Protein AF-A0A2D4M175-F1 (afdb_monomer)

Organism: NCBI:txid129469

Secondary structure (DSSP, 8-state):
--GGGGS-HHHHHHHHHTS-HHHHHHHTTT-HHHHHHHT-HHHHSEEEEES-S---HHHHHHHHHT--SEEEEES-B-TT----HHHHHHHHHHTTTT--EEEEES-BSGGG-

Mean predicted aligned error: 4.65 Å

Structure (mmCIF, N/CA/C/O backbone):
data_AF-A0A2D4M175-F1
#
_entry.id   AF-A0A2D4M175-F1
#
loop_
_atom_site.group_PDB
_atom_site.id
_atom_site.type_symbol
_atom_site.label_atom_id
_atom_site.label_alt_id
_atom_site.label_comp_id
_atom_site.label_asym_id
_atom_site.label_entity_id
_atom_site.label_seq_id
_atom_site.pdbx_PDB_ins_code
_atom_site.Cartn_x
_atom_site.Cartn_y
_atom_site.Cartn_z
_atom_site.occupancy
_atom_site.B_iso_or_equiv
_atom_site.auth_seq_id
_atom_site.auth_comp_id
_atom_site.auth_asym_id
_atom_site.auth_atom_id
_atom_site.pdbx_PDB_model_num
ATOM 1 N N . LEU A 1 1 ? -4.604 32.011 1.422 1.00 57.47 1 LEU A N 1
ATOM 2 C CA . LEU A 1 1 ? -4.979 30.614 1.740 1.00 57.47 1 LEU A CA 1
ATOM 3 C C . LEU A 1 1 ? -5.230 29.875 0.440 1.00 57.47 1 LEU A C 1
ATOM 5 O O . LEU A 1 1 ? -5.853 30.444 -0.447 1.00 57.47 1 LEU A O 1
ATOM 9 N N . ILE A 1 2 ? -4.710 28.659 0.305 1.00 73.31 2 ILE A N 1
ATOM 10 C CA . ILE A 1 2 ? -4.910 27.853 -0.899 1.00 73.31 2 ILE A CA 1
ATOM 11 C C . ILE A 1 2 ? -6.288 27.186 -0.792 1.00 73.31 2 ILE A C 1
ATOM 13 O O . ILE A 1 2 ? -6.529 26.437 0.148 1.00 73.31 2 ILE A O 1
ATOM 17 N N . LEU A 1 3 ? -7.190 27.487 -1.731 1.00 76.00 3 LEU A N 1
ATOM 18 C CA . LEU A 1 3 ? -8.625 27.184 -1.628 1.00 76.00 3 LEU A CA 1
ATOM 19 C C . LEU A 1 3 ? -8.938 25.685 -1.477 1.00 76.00 3 LEU A C 1
ATOM 21 O O . LEU A 1 3 ? -9.903 25.327 -0.814 1.00 76.00 3 LEU A O 1
ATOM 25 N N . TRP A 1 4 ? -8.119 24.809 -2.067 1.00 75.50 4 TRP A N 1
ATOM 26 C CA . TRP A 1 4 ? -8.359 23.364 -2.022 1.00 75.50 4 TRP A CA 1
ATOM 27 C C . TRP A 1 4 ? -8.102 22.751 -0.639 1.00 75.50 4 TRP A C 1
ATOM 29 O O . TRP A 1 4 ? -8.748 21.771 -0.294 1.00 75.50 4 TRP A O 1
ATOM 39 N N . LEU A 1 5 ? -7.253 23.356 0.201 1.00 72.50 5 LEU A N 1
ATOM 40 C CA . LEU A 1 5 ? -7.026 22.894 1.581 1.00 72.50 5 LEU A CA 1
ATOM 41 C C . LEU A 1 5 ? -8.233 23.126 2.511 1.00 72.50 5 LEU A C 1
ATOM 43 O O . LEU A 1 5 ? -8.181 22.736 3.668 1.00 72.50 5 LEU A O 1
ATOM 47 N N . LEU A 1 6 ? -9.301 23.773 2.031 1.00 84.56 6 LEU A N 1
ATOM 48 C CA . LEU A 1 6 ? -10.545 23.971 2.785 1.00 84.56 6 LEU A CA 1
ATOM 49 C C . LEU A 1 6 ? -11.520 22.795 2.653 1.00 84.56 6 LEU A C 1
ATOM 51 O O . LEU A 1 6 ? -12.585 22.815 3.268 1.00 84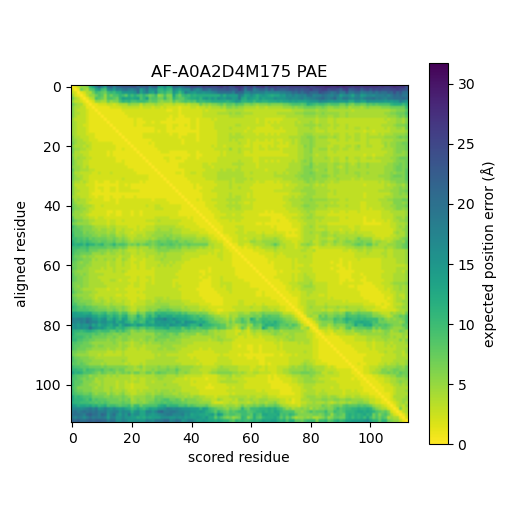.56 6 LEU A O 1
ATOM 55 N N . LEU A 1 7 ? -11.196 21.804 1.821 1.00 90.38 7 LEU A N 1
ATOM 56 C CA . LEU A 1 7 ? -11.997 20.597 1.706 1.00 90.38 7 LEU A CA 1
ATOM 57 C C . LEU A 1 7 ? -11.905 19.799 3.028 1.00 90.38 7 LEU A C 1
ATOM 59 O O . LEU A 1 7 ? -10.786 19.575 3.489 1.00 90.38 7 LEU A O 1
ATOM 63 N N . PRO A 1 8 ? -13.036 19.371 3.622 1.00 94.06 8 PRO A N 1
ATOM 64 C CA . PRO A 1 8 ? -13.041 18.534 4.821 1.00 94.06 8 PRO A CA 1
ATOM 65 C C . PRO A 1 8 ? -12.215 17.251 4.676 1.00 94.06 8 PRO A C 1
ATOM 67 O O . PRO A 1 8 ? -12.177 16.646 3.597 1.00 94.06 8 PRO A O 1
ATOM 70 N N . ASP A 1 9 ? -11.610 16.811 5.779 1.00 95.00 9 ASP A N 1
ATOM 71 C CA . ASP A 1 9 ? -10.756 15.623 5.855 1.00 95.00 9 ASP A CA 1
ATOM 72 C C . ASP A 1 9 ? -11.460 14.371 5.316 1.00 95.00 9 ASP A C 1
ATOM 74 O O . ASP A 1 9 ? -10.846 13.575 4.612 1.00 95.00 9 ASP A O 1
ATOM 78 N N . GLU A 1 10 ? -12.765 14.214 5.555 1.00 95.56 10 GLU A N 1
ATOM 79 C CA . GLU A 1 10 ? -13.542 13.062 5.085 1.00 95.56 10 GLU A CA 1
ATOM 80 C C . GLU A 1 10 ? -13.579 12.973 3.556 1.00 95.56 10 GLU A C 1
ATOM 82 O O . GLU A 1 10 ? -13.532 11.882 2.984 1.00 95.56 10 GLU A O 1
ATOM 87 N N . LEU A 1 11 ? -13.631 14.121 2.876 1.00 95.50 11 LEU A N 1
ATOM 88 C CA . LEU A 1 11 ? -13.620 14.166 1.418 1.00 95.50 11 LEU A CA 1
ATOM 89 C C . LEU A 1 11 ? -12.215 13.904 0.873 1.00 95.50 11 LEU A C 1
ATOM 91 O O . LEU A 1 11 ? -12.085 13.227 -0.145 1.00 95.50 11 LEU A O 1
ATOM 95 N N . TRP A 1 12 ? -11.164 14.362 1.560 1.00 95.50 12 TRP A N 1
ATOM 96 C CA . TRP A 1 12 ? -9.791 13.981 1.219 1.00 95.50 12 TRP A CA 1
ATOM 97 C C . TRP A 1 12 ? -9.550 12.488 1.389 1.00 95.50 12 TRP A C 1
ATOM 99 O O . TRP A 1 12 ? -9.002 11.862 0.487 1.00 95.50 12 TRP A O 1
ATOM 109 N N . LEU A 1 13 ? -10.003 11.902 2.497 1.00 96.69 13 LEU A N 1
ATOM 110 C CA . LEU A 1 13 ? -9.901 10.466 2.740 1.00 96.69 13 LEU A CA 1
ATOM 111 C C . LEU A 1 13 ? -10.660 9.672 1.670 1.00 96.69 13 LEU A C 1
ATOM 113 O O . LEU A 1 13 ? -10.139 8.682 1.155 1.00 96.69 13 LEU A O 1
ATOM 117 N N . TYR A 1 14 ? -11.845 10.138 1.266 1.00 96.56 14 TYR A N 1
ATOM 118 C CA . TYR A 1 14 ? -12.574 9.549 0.145 1.00 96.56 14 TYR A CA 1
ATOM 119 C C . TYR A 1 14 ? -11.783 9.642 -1.167 1.00 96.56 14 TYR A C 1
ATOM 121 O O . TYR A 1 14 ? -11.634 8.635 -1.856 1.00 96.56 14 TYR A O 1
ATOM 129 N N . ILE A 1 15 ? -11.207 10.802 -1.495 1.00 96.31 15 ILE A N 1
ATOM 130 C CA . ILE A 1 15 ? -10.349 10.959 -2.680 1.00 96.31 15 ILE A CA 1
ATOM 131 C C . ILE A 1 15 ? -9.147 10.008 -2.609 1.00 96.31 15 ILE A C 1
ATOM 133 O O . ILE A 1 15 ? -8.846 9.331 -3.589 1.00 96.31 15 ILE A O 1
ATOM 137 N N . PHE A 1 16 ? -8.475 9.914 -1.460 1.00 96.62 16 PHE A N 1
ATOM 138 C CA . PHE A 1 16 ? -7.302 9.056 -1.279 1.00 96.62 16 PHE A CA 1
ATOM 139 C C . PHE A 1 16 ? -7.658 7.574 -1.403 1.00 96.62 16 PHE A C 1
ATOM 141 O O . PHE A 1 16 ? -6.864 6.812 -1.948 1.00 96.62 16 PHE A O 1
ATOM 148 N N . SER A 1 17 ? -8.870 7.174 -1.001 1.00 95.69 17 SER A N 1
ATOM 149 C CA . SER A 1 17 ? -9.364 5.800 -1.165 1.00 95.69 17 SER A CA 1
ATOM 150 C C . SER A 1 17 ? -9.460 5.342 -2.629 1.00 95.69 17 SER A C 1
ATOM 152 O O . SER A 1 17 ? -9.491 4.142 -2.895 1.00 95.69 17 SER A O 1
ATOM 154 N N . LEU A 1 18 ? -9.483 6.285 -3.579 1.00 95.88 18 LEU A N 1
ATOM 155 C CA . LEU A 1 18 ? -9.524 6.020 -5.020 1.00 95.88 18 LEU A CA 1
ATOM 156 C C . LEU A 1 18 ? -8.124 5.902 -5.647 1.00 95.88 18 LEU A C 1
ATOM 158 O O . LEU A 1 18 ? -8.004 5.607 -6.837 1.00 95.88 18 LEU A O 1
ATOM 162 N N . LEU A 1 19 ? -7.067 6.165 -4.875 1.00 94.50 19 LEU A N 1
ATOM 163 C CA . LEU A 1 19 ? -5.687 6.178 -5.346 1.00 94.50 19 LEU A CA 1
ATOM 164 C C . LEU A 1 19 ? -5.004 4.824 -5.150 1.00 94.50 19 LEU A C 1
ATOM 166 O O . LEU A 1 19 ? -5.344 4.033 -4.273 1.00 94.50 19 LEU A O 1
ATOM 170 N N . THR A 1 20 ? -3.968 4.577 -5.952 1.00 92.19 20 THR A N 1
ATOM 171 C CA . THR A 1 20 ? -3.074 3.435 -5.732 1.00 92.19 20 THR A CA 1
ATOM 172 C C . THR A 1 20 ? -2.204 3.669 -4.495 1.00 92.19 20 THR A C 1
ATOM 174 O O . THR A 1 20 ? -1.874 4.812 -4.183 1.00 92.19 20 THR A O 1
ATOM 177 N N . HIS A 1 21 ? -1.718 2.610 -3.833 1.00 91.69 21 HIS A N 1
ATOM 178 C CA . HIS A 1 21 ? -0.769 2.747 -2.711 1.00 91.69 21 HIS A CA 1
ATOM 179 C C . HIS A 1 21 ? 0.472 3.571 -3.074 1.00 91.69 21 HIS A C 1
ATOM 181 O O . HIS A 1 21 ? 0.983 4.325 -2.250 1.00 91.69 21 HIS A O 1
ATOM 187 N N . LYS A 1 22 ? 0.931 3.471 -4.327 1.00 89.12 22 LYS A N 1
ATOM 188 C CA . LYS A 1 22 ? 2.034 4.281 -4.855 1.00 89.12 22 LYS A CA 1
ATOM 189 C C . LYS A 1 22 ? 1.691 5.767 -4.868 1.00 89.12 22 LYS A C 1
ATOM 191 O O . LYS A 1 22 ? 2.528 6.587 -4.497 1.00 89.12 22 LYS A O 1
ATOM 196 N N . ASP A 1 23 ? 0.488 6.115 -5.304 1.00 92.62 23 ASP A N 1
ATOM 197 C CA . ASP A 1 23 ? 0.054 7.505 -5.354 1.00 92.62 23 ASP A CA 1
ATOM 198 C C . ASP A 1 23 ? -0.240 8.039 -3.952 1.00 92.62 23 ASP A C 1
ATOM 200 O O . ASP A 1 23 ? 0.188 9.152 -3.661 1.00 92.62 23 ASP A O 1
ATOM 204 N N . ILE A 1 24 ? -0.800 7.225 -3.046 1.00 94.75 24 ILE A N 1
ATOM 205 C CA . ILE A 1 24 ? -0.938 7.564 -1.618 1.00 94.75 24 ILE A CA 1
ATOM 206 C C . ILE A 1 24 ? 0.439 7.880 -0.996 1.00 94.75 24 ILE A C 1
ATOM 208 O O . ILE A 1 24 ? 0.611 8.911 -0.345 1.00 94.75 24 ILE A O 1
ATOM 212 N N . SER A 1 25 ? 1.467 7.061 -1.258 1.00 91.25 25 SER A N 1
ATOM 213 C CA . SER A 1 25 ? 2.843 7.333 -0.799 1.00 91.25 25 SER A CA 1
ATOM 214 C C . SER A 1 25 ? 3.474 8.593 -1.407 1.00 91.25 25 SER A C 1
ATOM 216 O O . SER A 1 25 ? 4.441 9.117 -0.855 1.00 91.25 25 SER A O 1
ATOM 218 N N . ARG A 1 26 ? 2.989 9.073 -2.558 1.00 92.31 26 ARG A N 1
ATOM 219 C CA . ARG A 1 26 ? 3.469 10.316 -3.185 1.00 92.31 26 ARG A CA 1
ATOM 220 C C . ARG A 1 26 ? 2.769 11.535 -2.607 1.00 92.31 26 ARG A C 1
ATOM 222 O O . ARG A 1 26 ? 3.435 12.512 -2.280 1.00 92.31 26 ARG A O 1
ATOM 229 N N . ILE A 1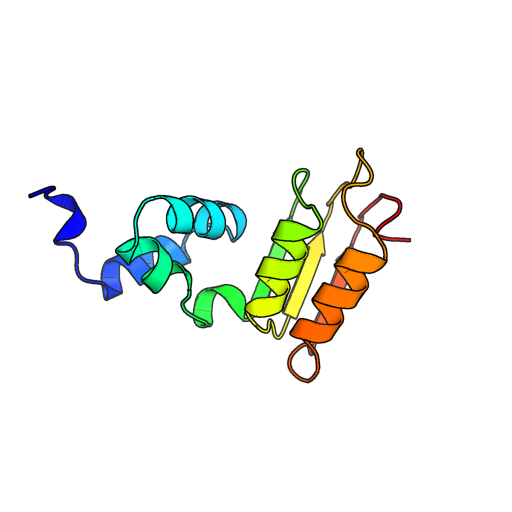 27 ? 1.447 11.484 -2.455 1.00 94.88 27 ILE A N 1
ATOM 230 C CA . ILE A 1 27 ? 0.682 12.605 -1.893 1.00 94.88 27 ILE A CA 1
ATOM 231 C C . ILE A 1 27 ? 1.048 12.871 -0.429 1.00 94.88 27 ILE A C 1
ATOM 233 O O . ILE A 1 27 ? 1.017 14.024 -0.006 1.00 94.88 27 ILE A O 1
ATOM 237 N N . SER A 1 28 ? 1.483 11.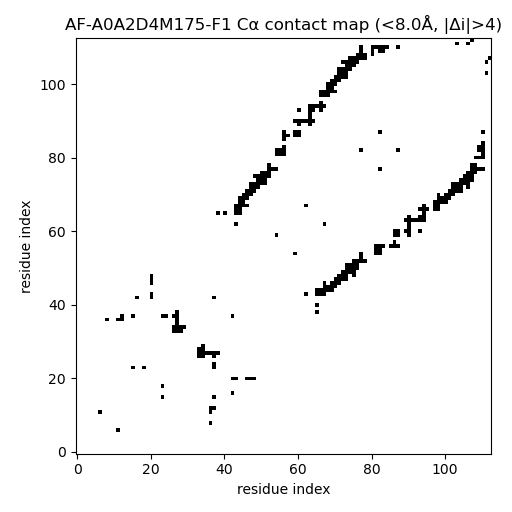852 0.325 1.00 94.38 28 SER A N 1
ATOM 238 C CA . SER A 1 28 ? 1.956 12.022 1.704 1.00 94.38 28 SER A CA 1
ATOM 239 C C . SER A 1 28 ? 3.201 12.914 1.808 1.00 94.38 28 SER A C 1
ATOM 241 O O . SER A 1 28 ? 3.497 13.428 2.881 1.00 94.38 28 SER A O 1
ATOM 243 N N . GLN A 1 29 ? 3.913 13.139 0.700 1.00 93.31 29 GLN A N 1
ATOM 244 C CA . GLN A 1 29 ? 5.103 13.992 0.633 1.00 93.31 29 GLN A CA 1
ATOM 245 C C . GLN A 1 29 ? 4.779 15.445 0.247 1.00 93.31 29 GLN A C 1
ATOM 247 O O . GLN A 1 29 ? 5.677 16.280 0.210 1.00 93.31 29 GLN A O 1
ATOM 252 N N . VAL A 1 30 ? 3.514 15.767 -0.055 1.00 94.31 30 VAL A N 1
ATOM 253 C CA . VAL A 1 30 ? 3.108 17.098 -0.540 1.00 94.31 30 VAL A CA 1
ATOM 254 C C . VAL A 1 30 ? 3.061 18.124 0.590 1.00 94.31 30 VAL A C 1
ATOM 256 O O . VAL A 1 30 ? 3.559 19.238 0.441 1.00 94.31 30 VAL A O 1
ATOM 259 N N . CYS A 1 31 ? 2.439 17.776 1.718 1.00 92.94 31 CYS A N 1
ATOM 260 C CA . CYS A 1 31 ? 2.338 18.644 2.889 1.00 92.94 31 CYS A CA 1
ATOM 261 C C . CYS A 1 31 ? 2.058 17.831 4.161 1.00 92.94 31 CYS A C 1
ATOM 263 O O . CYS A 1 31 ? 1.641 16.676 4.094 1.00 92.94 31 CYS A O 1
ATOM 265 N N . HIS A 1 32 ? 2.231 18.451 5.332 1.00 93.56 32 HIS A N 1
ATOM 266 C CA . HIS A 1 32 ? 2.009 17.789 6.624 1.00 93.56 32 HIS A CA 1
ATOM 267 C C . HIS A 1 32 ? 0.569 17.281 6.806 1.00 93.56 32 HIS A C 1
ATOM 269 O O . HIS A 1 32 ? 0.357 16.210 7.363 1.00 93.56 32 HIS A O 1
ATOM 275 N N . HIS A 1 33 ? -0.424 18.023 6.312 1.00 94.44 33 HIS A N 1
ATOM 276 C CA . HIS A 1 33 ? -1.823 17.610 6.402 1.00 94.44 33 HIS A CA 1
ATOM 277 C C . HIS A 1 33 ? -2.087 16.335 5.583 1.00 94.44 33 HIS A C 1
ATOM 279 O O . HIS A 1 33 ? -2.658 15.373 6.088 1.00 94.44 33 HIS A O 1
ATOM 285 N N . PHE A 1 34 ? -1.572 16.267 4.352 1.00 95.38 34 PHE A N 1
ATOM 286 C CA . PHE A 1 34 ? -1.677 15.064 3.525 1.00 95.38 34 PHE A CA 1
ATOM 287 C C . PHE A 1 34 ? -0.860 13.904 4.077 1.00 95.38 34 PHE A C 1
ATOM 289 O O . PHE A 1 34 ? -1.309 12.770 3.985 1.00 95.38 34 PHE A O 1
ATOM 296 N N . TYR A 1 35 ? 0.294 14.167 4.691 1.00 95.12 35 TYR A N 1
ATOM 297 C CA . TYR A 1 35 ? 1.049 13.146 5.411 1.00 95.12 35 TYR A CA 1
ATOM 298 C C . TYR A 1 35 ? 0.203 12.485 6.511 1.00 95.12 35 TYR A C 1
ATOM 300 O O . TYR A 1 35 ? 0.173 11.260 6.609 1.00 95.12 35 TYR A O 1
ATOM 308 N N . GLN A 1 36 ? -0.523 13.284 7.301 1.00 95.56 36 GLN A N 1
ATOM 309 C CA . GLN A 1 36 ? -1.406 12.777 8.356 1.00 95.56 36 GLN A CA 1
ATOM 310 C C . GLN A 1 36 ? -2.573 11.965 7.785 1.00 95.56 36 GLN A C 1
ATOM 312 O O . GLN A 1 36 ? -2.786 10.833 8.214 1.00 95.56 36 GLN A O 1
ATOM 317 N N . LEU A 1 37 ? -3.285 12.505 6.791 1.00 96.62 37 LEU A N 1
ATOM 318 C CA . LEU A 1 37 ? -4.441 11.838 6.185 1.00 96.62 37 LEU A CA 1
ATOM 319 C C . LEU A 1 37 ? -4.054 10.564 5.425 1.00 96.62 37 LEU A C 1
ATOM 321 O O . LEU A 1 37 ? -4.689 9.528 5.584 1.00 96.62 37 LEU A O 1
ATOM 325 N N . ALA A 1 38 ? -2.975 10.601 4.642 1.00 96.50 38 ALA A N 1
ATOM 326 C CA . ALA A 1 38 ? -2.466 9.430 3.930 1.00 96.50 38 ALA A CA 1
ATOM 327 C C . ALA A 1 38 ? -1.987 8.324 4.884 1.00 96.50 38 ALA A C 1
ATOM 329 O O . ALA A 1 38 ? -1.869 7.175 4.469 1.00 96.50 38 ALA A O 1
ATOM 330 N N . GLY A 1 39 ? -1.719 8.647 6.154 1.00 94.81 39 GLY A N 1
ATOM 331 C CA . GLY A 1 39 ? -1.377 7.687 7.199 1.00 94.81 39 GLY A CA 1
ATOM 332 C C . GLY A 1 39 ? -2.559 6.873 7.739 1.00 94.81 39 GLY A C 1
ATOM 333 O O . GLY A 1 39 ? -2.330 5.986 8.565 1.00 94.81 39 GLY A O 1
ATOM 334 N N . ASP A 1 40 ? -3.797 7.140 7.303 1.00 95.69 40 ASP A N 1
ATOM 335 C CA . ASP A 1 40 ? -4.980 6.415 7.770 1.00 95.69 40 ASP A CA 1
ATOM 336 C C . ASP A 1 40 ? -4.839 4.899 7.545 1.00 95.69 40 ASP A C 1
ATOM 338 O O . ASP A 1 40 ? -4.559 4.417 6.443 1.00 95.69 40 ASP A O 1
ATOM 342 N N . LYS A 1 41 ? -5.042 4.123 8.616 1.00 93.12 41 LYS A N 1
ATOM 343 C CA . LYS A 1 41 ? -4.839 2.666 8.623 1.00 93.12 41 LYS A CA 1
ATOM 344 C C . LYS A 1 41 ? -5.729 1.934 7.618 1.00 93.12 41 LYS A C 1
ATOM 346 O O . LYS A 1 41 ? -5.356 0.853 7.160 1.00 93.12 41 LYS A O 1
ATOM 351 N N . SER A 1 42 ? -6.895 2.485 7.281 1.00 94.19 42 SER A N 1
ATOM 352 C CA . SER A 1 42 ? -7.829 1.869 6.338 1.00 94.19 42 SER A CA 1
ATOM 353 C C . SER A 1 42 ? -7.220 1.701 4.942 1.00 94.19 42 SER A C 1
ATOM 355 O O . SER A 1 42 ? -7.467 0.675 4.306 1.00 94.19 42 SER A O 1
ATOM 357 N N . PHE A 1 43 ? -6.344 2.617 4.511 1.00 95.81 43 PHE A N 1
ATOM 358 C CA . PHE A 1 43 ? -5.660 2.532 3.216 1.00 95.81 43 PHE A CA 1
ATOM 359 C C . PHE A 1 43 ? -4.623 1.409 3.160 1.00 95.81 43 PHE A C 1
ATOM 361 O O . PHE A 1 43 ? -4.412 0.800 2.112 1.00 95.81 43 PHE A O 1
ATOM 368 N N . TRP A 1 44 ? -3.987 1.102 4.289 1.00 96.25 44 TRP A N 1
ATOM 369 C CA . TRP A 1 44 ? -2.824 0.212 4.339 1.00 96.25 44 TRP A CA 1
ATOM 370 C C . TRP A 1 44 ? -3.125 -1.179 4.891 1.00 96.25 44 TRP A C 1
ATOM 372 O O . TRP A 1 44 ? -2.254 -2.043 4.888 1.00 96.25 44 TRP A O 1
ATOM 382 N N . LYS A 1 45 ? -4.363 -1.438 5.325 1.00 95.94 45 LYS A N 1
ATOM 383 C CA . LYS A 1 45 ? -4.772 -2.756 5.830 1.00 95.94 45 LYS A CA 1
ATOM 384 C C . LYS A 1 45 ? -4.565 -3.868 4.795 1.00 95.94 45 LYS A C 1
ATOM 386 O O . LYS A 1 45 ? -4.188 -4.984 5.153 1.00 95.94 45 LYS A O 1
ATOM 391 N N . LYS A 1 46 ? -4.827 -3.566 3.520 1.00 96.06 46 LYS A N 1
ATOM 392 C CA . LYS A 1 46 ? -4.656 -4.480 2.384 1.00 96.06 46 LYS A CA 1
ATOM 393 C C . LYS A 1 46 ? -3.828 -3.801 1.302 1.00 96.06 46 LYS A C 1
ATOM 395 O O . LYS A 1 46 ? -4.349 -2.991 0.541 1.00 96.06 46 LYS A O 1
ATOM 400 N N . ILE A 1 47 ? -2.549 -4.143 1.231 1.00 95.50 47 ILE A N 1
ATOM 401 C CA . ILE A 1 47 ? -1.614 -3.575 0.261 1.00 95.50 47 ILE A CA 1
ATOM 402 C C . ILE A 1 47 ? -1.539 -4.501 -0.947 1.00 95.50 47 ILE A C 1
ATOM 404 O O . ILE A 1 47 ? -1.256 -5.693 -0.811 1.00 95.50 47 ILE A O 1
ATOM 408 N N . GLN A 1 48 ? -1.792 -3.950 -2.133 1.00 93.62 48 GLN A N 1
ATOM 409 C CA . GLN A 1 48 ? -1.698 -4.677 -3.396 1.00 93.62 48 GLN A CA 1
ATOM 410 C C . GLN A 1 48 ? -0.882 -3.855 -4.387 1.00 93.62 48 GLN A C 1
ATOM 412 O O . GLN A 1 48 ? -1.333 -2.820 -4.873 1.00 93.62 48 GLN A O 1
ATOM 417 N N . LEU A 1 49 ? 0.324 -4.324 -4.695 1.00 91.81 49 LEU A N 1
ATOM 418 C CA . LEU A 1 49 ? 1.186 -3.709 -5.695 1.00 91.81 49 LEU A CA 1
ATOM 419 C C . LEU A 1 49 ? 1.148 -4.559 -6.962 1.00 91.81 49 LEU A C 1
ATOM 421 O O . LEU A 1 49 ? 1.526 -5.730 -6.937 1.00 91.81 49 LEU A O 1
ATOM 425 N N . LYS A 1 50 ? 0.683 -3.951 -8.055 1.00 91.25 50 LYS A N 1
ATOM 426 C CA . LYS A 1 50 ? 0.658 -4.547 -9.393 1.00 91.25 50 LYS A CA 1
ATOM 427 C C . LYS A 1 50 ? 1.612 -3.806 -10.313 1.00 91.25 50 LYS A C 1
ATOM 429 O O . LYS A 1 50 ? 1.707 -2.581 -10.203 1.00 91.25 50 LYS A O 1
ATOM 434 N N . ASP A 1 51 ? 2.316 -4.538 -11.173 1.00 89.81 51 ASP A N 1
ATOM 435 C CA . ASP A 1 51 ? 3.222 -3.983 -12.191 1.00 89.81 51 ASP A CA 1
ATOM 436 C C . ASP A 1 51 ? 4.216 -2.961 -11.603 1.00 89.81 51 ASP A C 1
ATOM 438 O O . ASP A 1 51 ? 4.524 -1.907 -12.169 1.00 89.81 51 ASP A O 1
ATOM 442 N N . CYS A 1 52 ? 4.688 -3.234 -10.382 1.00 85.69 52 CYS A N 1
ATOM 443 C CA . CYS A 1 52 ? 5.520 -2.297 -9.648 1.00 85.69 52 CYS A CA 1
ATOM 444 C C . CYS A 1 52 ? 7.002 -2.495 -9.984 1.00 85.69 52 CYS A C 1
ATOM 446 O O . CYS A 1 52 ? 7.574 -3.562 -9.751 1.00 85.69 52 CYS A O 1
ATOM 448 N N . HIS A 1 53 ? 7.638 -1.433 -10.483 1.00 84.81 53 HIS A N 1
ATOM 449 C CA . HIS A 1 53 ? 9.062 -1.413 -10.852 1.00 84.81 53 HIS A CA 1
ATOM 450 C C . HIS A 1 53 ? 9.912 -0.474 -9.983 1.00 84.81 53 HIS A C 1
ATOM 452 O O . HIS A 1 53 ? 11.088 -0.261 -10.262 1.00 84.81 53 HIS A O 1
ATOM 458 N N . CYS A 1 54 ? 9.314 0.153 -8.967 1.00 81.62 54 CYS A N 1
ATOM 459 C CA . CYS A 1 54 ? 9.988 1.124 -8.101 1.00 81.62 54 CYS A CA 1
ATOM 460 C C . CYS A 1 54 ? 10.058 0.687 -6.634 1.00 81.62 54 CYS A C 1
ATOM 462 O O . CYS A 1 54 ? 10.408 1.505 -5.787 1.00 81.62 54 CYS A O 1
ATOM 464 N N . LEU A 1 55 ? 9.716 -0.571 -6.332 1.00 85.81 55 LEU A N 1
ATOM 465 C CA . LEU A 1 55 ? 9.848 -1.119 -4.986 1.00 85.81 55 LEU A CA 1
ATOM 466 C C . LEU A 1 55 ? 11.331 -1.211 -4.608 1.00 85.81 55 LEU A C 1
ATOM 468 O O . LEU A 1 55 ? 12.143 -1.734 -5.365 1.00 85.81 55 LEU A O 1
ATOM 472 N N . ASN A 1 56 ? 11.675 -0.649 -3.455 1.00 88.25 56 ASN A N 1
ATOM 473 C CA . ASN A 1 56 ? 13.008 -0.672 -2.866 1.00 88.25 56 ASN A CA 1
ATOM 474 C C . ASN A 1 56 ? 12.890 -0.929 -1.356 1.00 88.25 56 ASN A C 1
ATOM 476 O O . ASN A 1 56 ? 11.782 -0.918 -0.815 1.00 88.25 56 ASN A O 1
ATOM 480 N N . ASN A 1 57 ? 14.018 -1.142 -0.679 1.00 90.38 57 ASN A N 1
ATOM 481 C CA . ASN A 1 57 ? 14.042 -1.397 0.763 1.00 90.38 57 ASN A CA 1
ATOM 482 C C . ASN A 1 57 ? 13.308 -0.328 1.586 1.00 90.38 57 ASN A C 1
ATOM 484 O O . ASN A 1 57 ? 12.496 -0.682 2.434 1.00 90.38 57 ASN A O 1
ATOM 488 N N . ASP A 1 58 ? 13.540 0.960 1.327 1.00 90.00 58 ASP A N 1
ATOM 489 C CA . ASP A 1 58 ? 12.942 2.039 2.127 1.00 90.00 58 ASP A CA 1
ATOM 490 C C . ASP A 1 58 ? 11.420 2.065 2.013 1.00 90.00 58 ASP A C 1
ATOM 492 O O . ASP A 1 58 ? 10.707 2.169 3.016 1.00 90.00 58 ASP A O 1
ATOM 496 N N . TRP A 1 59 ? 10.905 1.935 0.789 1.00 89.75 59 TRP A N 1
ATOM 497 C CA . TRP A 1 59 ? 9.470 1.902 0.570 1.00 89.75 59 TRP A CA 1
ATOM 498 C C . TRP A 1 59 ? 8.869 0.616 1.130 1.00 89.75 59 TRP A C 1
ATOM 500 O O . TRP A 1 59 ? 7.851 0.686 1.811 1.00 89.75 59 TRP A O 1
ATOM 510 N N . LEU A 1 60 ? 9.528 -0.532 0.950 1.00 91.12 60 LEU A N 1
ATOM 511 C CA . LEU A 1 60 ? 9.106 -1.801 1.540 1.00 91.12 60 LEU A CA 1
ATOM 512 C C . LEU A 1 60 ? 8.997 -1.689 3.070 1.00 91.12 60 LEU A C 1
ATOM 514 O O . LEU A 1 60 ? 7.954 -1.998 3.637 1.00 91.12 60 LEU A O 1
ATOM 518 N N . ILE A 1 61 ? 10.019 -1.153 3.737 1.00 93.12 61 ILE A N 1
ATOM 519 C CA . ILE A 1 61 ? 10.016 -0.901 5.183 1.00 93.12 61 ILE A CA 1
ATOM 520 C C . ILE A 1 61 ? 8.885 0.056 5.578 1.00 93.12 61 ILE A C 1
ATOM 522 O O . ILE A 1 61 ? 8.192 -0.187 6.567 1.00 93.12 61 ILE A O 1
ATOM 526 N N . SER A 1 62 ? 8.670 1.131 4.814 1.00 92.62 62 SER A N 1
ATOM 527 C CA . SER A 1 62 ? 7.568 2.069 5.055 1.00 92.62 62 SER A CA 1
ATOM 528 C C . SER A 1 62 ? 6.209 1.378 4.979 1.00 92.62 62 SER A C 1
ATOM 530 O O . SER A 1 62 ? 5.371 1.614 5.843 1.00 92.62 62 SER A O 1
ATOM 532 N N . LEU A 1 63 ? 5.995 0.502 3.993 1.00 93.75 63 LEU A N 1
ATOM 533 C CA . LEU A 1 63 ? 4.770 -0.293 3.874 1.00 93.75 63 LEU A CA 1
ATOM 534 C C . LEU A 1 63 ? 4.599 -1.208 5.091 1.00 93.75 63 LEU A C 1
ATOM 536 O O . LEU A 1 63 ? 3.494 -1.334 5.614 1.00 93.75 63 LEU A O 1
ATOM 540 N N . GLY A 1 64 ? 5.694 -1.786 5.592 1.00 95.06 64 GLY A N 1
ATOM 541 C CA . GLY A 1 64 ? 5.662 -2.643 6.773 1.00 95.06 64 GLY A CA 1
ATOM 542 C C . GLY A 1 64 ? 5.245 -1.918 8.052 1.00 95.06 64 GLY A C 1
ATOM 543 O O . GLY A 1 64 ? 4.462 -2.454 8.835 1.00 95.06 64 GLY A O 1
ATOM 544 N N . LYS A 1 65 ? 5.694 -0.668 8.231 1.00 94.56 65 LYS A N 1
ATOM 545 C CA . LYS A 1 65 ? 5.332 0.194 9.375 1.00 94.56 65 LYS A CA 1
ATOM 546 C C . LYS A 1 65 ? 3.841 0.519 9.461 1.00 94.56 65 LYS A C 1
ATOM 548 O O . LYS A 1 65 ? 3.375 0.921 10.522 1.00 94.56 65 LYS A O 1
ATOM 553 N N . HIS A 1 66 ? 3.088 0.345 8.377 1.00 95.19 66 HIS A N 1
ATOM 554 C CA . HIS A 1 66 ? 1.636 0.491 8.410 1.00 95.19 66 HIS A CA 1
ATOM 555 C C . HIS A 1 66 ? 0.904 -0.745 8.957 1.00 95.19 66 HIS A C 1
ATOM 557 O O . HIS A 1 66 ? -0.319 -0.709 9.080 1.00 95.19 66 HIS A O 1
ATOM 563 N N . HIS A 1 67 ? 1.631 -1.809 9.316 1.00 95.69 67 HIS A N 1
ATOM 564 C CA . HIS A 1 67 ? 1.087 -3.048 9.874 1.00 95.69 67 HIS A CA 1
ATOM 565 C C . HIS A 1 67 ? -0.022 -3.676 9.000 1.00 95.69 67 HIS A C 1
ATOM 567 O O . HIS A 1 67 ? -1.145 -3.877 9.474 1.00 95.69 67 HIS A O 1
ATOM 573 N N . PRO A 1 68 ? 0.255 -3.964 7.712 1.00 96.81 68 PRO A N 1
ATOM 574 C CA . PRO A 1 68 ? -0.729 -4.553 6.811 1.00 96.81 68 PRO A CA 1
ATOM 575 C C . PRO A 1 68 ? -1.181 -5.939 7.285 1.00 96.81 68 PRO A C 1
ATOM 577 O O . PRO A 1 68 ? -0.377 -6.744 7.751 1.00 96.81 68 PRO A O 1
ATOM 580 N N . GLU A 1 69 ? -2.463 -6.246 7.085 1.00 97.38 69 GLU A N 1
ATOM 581 C CA . GLU A 1 69 ? -3.003 -7.596 7.291 1.00 97.38 69 GLU A CA 1
ATOM 582 C C . GLU A 1 69 ? -2.844 -8.463 6.037 1.00 97.38 69 GLU A C 1
ATOM 584 O O . GLU A 1 69 ? -2.612 -9.666 6.142 1.00 97.38 69 GLU A O 1
ATOM 589 N N . CYS A 1 70 ? -2.937 -7.856 4.851 1.00 96.94 70 CYS A N 1
ATOM 590 C CA . CYS A 1 70 ? -2.723 -8.528 3.572 1.00 96.94 70 CYS A CA 1
ATOM 591 C C . CYS A 1 70 ? -1.670 -7.769 2.760 1.00 96.94 70 CYS A C 1
ATOM 593 O O . CYS A 1 70 ? -1.798 -6.557 2.568 1.00 96.94 70 CYS A O 1
ATOM 595 N N . PHE A 1 71 ? -0.684 -8.482 2.221 1.00 95.75 71 PHE A N 1
ATOM 596 C CA . PHE A 1 71 ? 0.335 -7.926 1.335 1.00 95.75 71 PHE A CA 1
ATOM 597 C C . PHE A 1 71 ? 0.439 -8.764 0.061 1.00 95.75 71 PHE A C 1
ATOM 599 O O . PHE A 1 71 ? 0.744 -9.955 0.109 1.00 95.75 71 PHE A O 1
ATOM 606 N N . THR A 1 72 ? 0.141 -8.160 -1.089 1.00 94.62 72 THR A N 1
ATOM 607 C CA . THR A 1 72 ? 0.199 -8.817 -2.401 1.00 94.62 72 THR A CA 1
ATOM 608 C C . THR A 1 72 ? 1.131 -8.075 -3.345 1.00 94.62 72 THR A C 1
ATOM 610 O O . THR A 1 72 ? 0.964 -6.876 -3.565 1.00 94.62 72 THR A O 1
ATOM 613 N N . LEU A 1 73 ? 2.054 -8.814 -3.952 1.00 91.81 73 LEU A N 1
ATOM 614 C CA . LEU A 1 73 ? 2.856 -8.390 -5.092 1.00 91.81 73 LEU A CA 1
ATOM 615 C C . LEU A 1 73 ? 2.447 -9.213 -6.313 1.00 91.81 73 LEU A C 1
ATOM 617 O O . LEU A 1 73 ? 2.373 -10.439 -6.234 1.00 91.81 73 LEU A O 1
ATOM 621 N N . ASP A 1 74 ? 2.170 -8.545 -7.426 1.00 92.50 74 ASP A N 1
ATOM 622 C CA . ASP A 1 74 ? 1.684 -9.177 -8.650 1.00 92.50 74 ASP A CA 1
ATOM 623 C C . ASP A 1 74 ? 2.369 -8.540 -9.869 1.00 92.50 74 ASP A C 1
ATOM 625 O O . ASP A 1 74 ? 2.256 -7.335 -10.085 1.00 92.50 74 ASP A O 1
ATOM 629 N N . HIS A 1 75 ? 3.124 -9.325 -10.640 1.00 92.00 75 HIS A N 1
ATOM 630 C CA . HIS A 1 75 ? 3.926 -8.843 -11.782 1.00 92.00 75 HIS A CA 1
ATOM 631 C C . HIS A 1 75 ?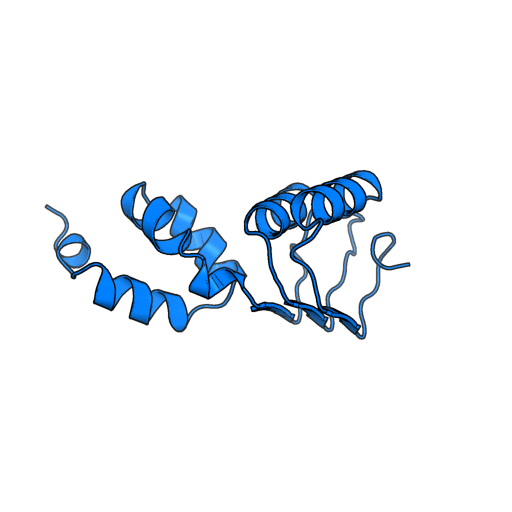 4.946 -7.736 -11.414 1.00 92.00 75 HIS A C 1
ATOM 633 O O . HIS A 1 75 ? 5.323 -6.891 -12.227 1.00 92.00 75 HIS A O 1
ATOM 639 N N . CYS A 1 76 ? 5.425 -7.719 -10.165 1.00 87.62 76 CYS A N 1
ATOM 640 C CA . CYS A 1 76 ? 6.471 -6.790 -9.723 1.00 87.62 76 CYS A CA 1
ATOM 641 C C . CYS A 1 76 ? 7.868 -7.308 -10.097 1.00 87.62 76 CYS A C 1
ATOM 643 O O . CYS A 1 76 ? 8.193 -8.476 -9.873 1.00 87.62 76 CYS A O 1
ATOM 645 N N . HIS A 1 77 ? 8.724 -6.423 -10.610 1.00 82.62 77 HIS A N 1
ATOM 646 C CA . HIS A 1 77 ? 10.066 -6.791 -11.066 1.00 82.62 77 HIS A CA 1
ATOM 647 C C . HIS A 1 77 ? 11.128 -5.930 -10.390 1.00 82.62 77 HIS A C 1
ATOM 649 O O . HIS A 1 77 ? 11.125 -4.709 -10.544 1.00 82.62 77 HIS A O 1
ATOM 655 N N . ASP A 1 78 ? 12.063 -6.579 -9.699 1.00 78.50 78 ASP A N 1
ATOM 656 C CA . ASP A 1 78 ? 13.216 -5.928 -9.076 1.00 78.50 78 ASP A CA 1
ATOM 657 C C . ASP A 1 78 ? 14.453 -6.104 -9.962 1.00 78.50 78 ASP A C 1
ATOM 659 O O . ASP A 1 78 ? 15.325 -6.938 -9.715 1.00 78.50 78 ASP A O 1
ATOM 663 N N . LYS A 1 79 ? 14.480 -5.360 -11.073 1.00 71.69 79 LYS A N 1
ATOM 664 C CA . LYS A 1 79 ? 15.567 -5.438 -12.064 1.00 71.69 79 LYS A CA 1
ATOM 665 C C . LYS A 1 79 ? 16.899 -4.924 -11.516 1.00 71.69 79 LYS A C 1
ATOM 667 O O . LYS A 1 79 ? 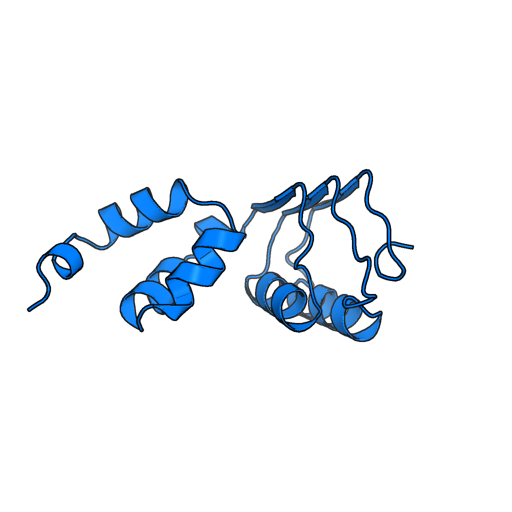17.945 -5.404 -11.936 1.00 71.69 79 LYS A O 1
ATOM 672 N N . ASP A 1 80 ? 16.841 -3.991 -10.572 1.00 77.94 80 ASP A N 1
ATOM 673 C CA . ASP A 1 80 ? 18.010 -3.291 -10.039 1.00 77.94 80 ASP A CA 1
ATOM 674 C C . ASP A 1 80 ? 18.434 -3.813 -8.654 1.00 77.94 80 ASP A C 1
ATOM 676 O O . ASP A 1 80 ? 19.238 -3.168 -7.987 1.00 77.94 80 ASP A O 1
ATOM 680 N N . GLN A 1 81 ? 17.887 -4.953 -8.207 1.00 75.88 81 GLN A N 1
ATOM 681 C CA . GLN A 1 81 ? 18.186 -5.575 -6.905 1.00 75.88 81 GLN A CA 1
ATOM 682 C C . GLN A 1 81 ? 18.024 -4.607 -5.720 1.00 75.88 81 GLN A C 1
ATOM 684 O O . GLN A 1 81 ? 18.807 -4.604 -4.768 1.00 75.88 81 GLN A O 1
ATOM 689 N N . ARG A 1 82 ? 17.012 -3.738 -5.785 1.00 80.94 82 ARG A N 1
ATOM 690 C CA . ARG A 1 82 ? 16.740 -2.716 -4.765 1.00 80.94 82 ARG A CA 1
ATOM 691 C C . ARG A 1 82 ? 16.081 -3.302 -3.523 1.00 80.94 82 ARG A C 1
ATOM 693 O O . ARG A 1 82 ? 15.930 -2.581 -2.532 1.00 80.94 82 ARG A O 1
ATOM 700 N N . ILE A 1 83 ? 15.657 -4.563 -3.591 1.00 83.75 83 ILE A N 1
ATOM 701 C CA . ILE A 1 83 ? 15.125 -5.328 -2.473 1.00 83.75 83 ILE A CA 1
ATOM 702 C C . ILE A 1 83 ? 16.181 -6.341 -2.045 1.00 83.75 83 ILE A C 1
ATOM 704 O O . ILE A 1 83 ? 16.571 -7.225 -2.808 1.00 83.75 83 ILE A O 1
ATOM 708 N N . SER A 1 84 ? 16.630 -6.210 -0.800 1.00 84.81 84 SER A N 1
ATOM 709 C CA . SER A 1 84 ? 17.579 -7.130 -0.177 1.00 84.81 84 SER A CA 1
ATOM 710 C C . SER A 1 84 ? 16.949 -7.881 0.993 1.00 84.81 84 SER A C 1
ATOM 712 O O . SER A 1 84 ? 15.943 -7.449 1.562 1.00 84.81 84 SER A O 1
ATOM 714 N N . ASP A 1 85 ? 17.597 -8.967 1.417 1.00 86.00 85 ASP A N 1
ATOM 715 C CA . ASP A 1 85 ? 17.189 -9.762 2.585 1.00 86.00 85 ASP A CA 1
ATOM 716 C C . ASP A 1 85 ? 17.048 -8.915 3.854 1.00 86.00 85 ASP A C 1
ATOM 718 O O . ASP A 1 85 ? 16.190 -9.172 4.696 1.00 86.00 85 ASP A O 1
ATOM 722 N N . VAL A 1 86 ? 17.868 -7.866 3.987 1.00 88.00 86 VAL A N 1
ATOM 723 C CA . VAL A 1 86 ? 17.792 -6.923 5.109 1.00 88.00 86 VAL A CA 1
ATOM 724 C C . VAL A 1 86 ? 16.477 -6.146 5.074 1.00 88.00 86 VAL A C 1
ATOM 726 O O . VAL A 1 86 ? 15.789 -6.084 6.093 1.00 88.00 86 VAL A O 1
ATOM 729 N N . GLY A 1 87 ? 16.096 -5.602 3.914 1.00 88.62 87 GLY A N 1
ATOM 730 C CA . GLY A 1 87 ? 14.842 -4.862 3.763 1.00 88.62 87 GLY A CA 1
ATOM 731 C C . GLY A 1 87 ? 13.616 -5.751 3.965 1.00 88.62 87 GLY A C 1
ATOM 732 O O . GLY A 1 87 ? 12.678 -5.355 4.655 1.00 88.62 87 GLY A O 1
ATOM 733 N N . LEU A 1 88 ? 13.654 -6.984 3.448 1.00 89.12 88 LEU A N 1
ATOM 734 C CA . LEU A 1 88 ? 12.614 -7.990 3.683 1.00 89.12 88 LEU A CA 1
ATOM 735 C C . LEU A 1 88 ? 12.492 -8.345 5.165 1.00 89.12 88 LEU A C 1
ATOM 737 O O . LEU A 1 88 ? 11.394 -8.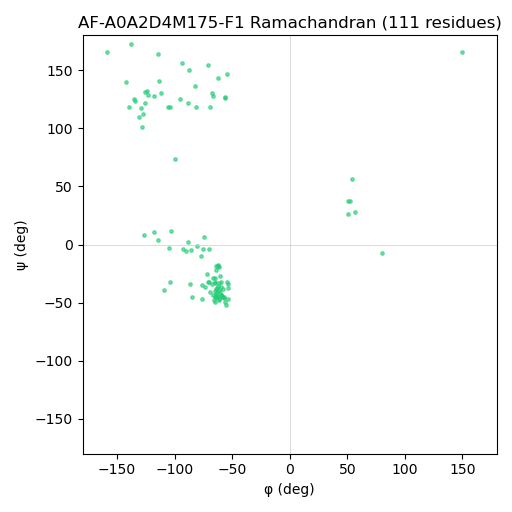333 5.717 1.00 89.12 88 LEU A O 1
ATOM 741 N N . LYS A 1 89 ? 13.614 -8.620 5.837 1.00 92.06 89 LYS A N 1
ATOM 742 C CA . LYS A 1 89 ? 13.619 -8.940 7.267 1.00 92.06 89 LYS A CA 1
ATOM 743 C C . LYS A 1 89 ? 13.031 -7.799 8.090 1.00 92.06 89 LYS A C 1
ATOM 745 O O . LYS A 1 89 ? 12.212 -8.050 8.967 1.00 92.06 89 LYS A O 1
ATOM 750 N N . GLN A 1 90 ? 13.411 -6.557 7.795 1.00 94.81 90 GLN A N 1
ATOM 751 C CA . GLN A 1 90 ? 12.863 -5.385 8.476 1.00 94.81 90 GLN A CA 1
ATOM 752 C C . GLN A 1 90 ? 11.365 -5.218 8.208 1.00 94.81 90 GLN A C 1
ATOM 754 O O . GLN A 1 90 ? 10.610 -4.952 9.138 1.00 94.81 90 GLN A O 1
ATOM 759 N N . PHE A 1 91 ? 10.914 -5.419 6.969 1.00 94.25 91 PHE A N 1
ATOM 760 C CA . PHE A 1 91 ? 9.490 -5.429 6.643 1.00 94.25 91 PHE A CA 1
ATOM 761 C C . PHE A 1 91 ? 8.720 -6.442 7.494 1.00 94.25 91 PHE A C 1
ATOM 763 O O . PHE A 1 91 ? 7.765 -6.065 8.171 1.00 94.25 91 PHE A O 1
ATOM 770 N N . PHE A 1 92 ? 9.174 -7.698 7.537 1.00 94.06 92 PHE A N 1
ATOM 771 C CA . PHE A 1 92 ? 8.513 -8.738 8.325 1.00 94.06 92 PHE A CA 1
ATOM 772 C C . PHE A 1 92 ? 8.556 -8.471 9.832 1.00 94.06 92 PHE A C 1
ATOM 774 O O . PHE A 1 92 ? 7.583 -8.777 10.513 1.00 94.06 92 PHE A O 1
ATOM 781 N N . GLN A 1 93 ? 9.620 -7.846 10.345 1.00 95.94 93 GLN A N 1
ATOM 782 C CA . GLN A 1 93 ? 9.675 -7.387 11.738 1.00 95.94 93 GLN A CA 1
ATOM 783 C C . GLN A 1 93 ? 8.611 -6.324 12.035 1.00 95.94 93 GLN A C 1
ATOM 785 O O . GLN A 1 93 ? 7.974 -6.366 13.082 1.00 95.94 93 GLN A O 1
ATOM 790 N N . TYR A 1 94 ? 8.378 -5.378 11.121 1.00 95.50 94 TYR A N 1
ATOM 791 C CA . TYR A 1 94 ? 7.327 -4.378 11.316 1.00 95.50 94 TYR A CA 1
ATOM 792 C C . TYR A 1 94 ? 5.917 -4.966 11.193 1.00 95.50 94 TYR A C 1
ATOM 794 O O . TYR A 1 94 ? 5.005 -4.499 11.869 1.00 95.50 94 TYR A O 1
ATOM 802 N N . CYS A 1 95 ? 5.711 -5.987 10.362 1.00 93.88 95 CYS A N 1
ATOM 803 C CA . CYS A 1 95 ? 4.397 -6.613 10.191 1.00 93.88 95 CYS A CA 1
ATOM 804 C C . CYS A 1 95 ? 4.112 -7.764 11.169 1.00 93.88 95 CYS A C 1
ATOM 806 O O . CYS A 1 95 ? 3.053 -8.393 11.073 1.00 93.88 95 CYS A O 1
ATOM 808 N N . GLU A 1 96 ? 5.036 -8.061 12.084 1.00 93.19 96 GLU A N 1
ATOM 809 C CA . GLU A 1 96 ? 4.940 -9.187 13.011 1.00 93.19 96 GLU A CA 1
ATOM 810 C C . GLU A 1 96 ? 3.646 -9.122 13.840 1.00 93.19 96 GLU A C 1
ATOM 812 O O . GLU A 1 96 ? 3.326 -8.105 14.451 1.00 93.19 96 GLU A O 1
ATOM 817 N N . GLY A 1 97 ? 2.866 -10.207 13.825 1.00 93.25 97 GLY A N 1
ATOM 818 C CA . GLY A 1 97 ? 1.581 -10.297 14.531 1.00 93.25 97 GLY A CA 1
ATOM 819 C C . GLY A 1 97 ? 0.384 -9.635 13.831 1.00 93.25 97 GLY A C 1
ATOM 820 O O . GLY A 1 97 ? -0.745 -9.828 14.280 1.00 93.25 97 GLY A O 1
ATOM 821 N N . TYR A 1 98 ? 0.592 -8.909 12.726 1.00 95.69 98 TYR A N 1
ATOM 822 C CA . TYR A 1 98 ? -0.481 -8.265 11.951 1.00 95.69 98 TYR A CA 1
ATOM 823 C C . TYR A 1 98 ? -0.728 -8.937 10.603 1.00 95.69 98 TYR A C 1
ATOM 825 O O . TYR A 1 98 ? -1.884 -9.080 10.200 1.00 95.69 98 TYR A O 1
ATOM 833 N N . LEU A 1 99 ? 0.340 -9.359 9.918 1.00 96.31 99 LEU A N 1
ATOM 834 C CA . LEU A 1 99 ? 0.248 -9.952 8.587 1.00 96.31 99 LEU A CA 1
ATOM 835 C C . LEU A 1 99 ? -0.412 -11.333 8.651 1.00 96.31 99 LEU A C 1
ATOM 837 O O . LEU A 1 99 ? 0.103 -12.257 9.276 1.00 96.31 99 LEU A O 1
ATOM 841 N N . LYS A 1 100 ? -1.551 -11.469 7.976 1.00 96.62 100 LYS A N 1
ATOM 842 C CA . LYS A 1 100 ? -2.340 -12.704 7.873 1.00 96.62 100 LYS A CA 1
ATOM 843 C C . LYS A 1 100 ? -2.167 -13.368 6.514 1.00 96.62 100 LYS A C 1
ATOM 845 O O . LYS A 1 100 ? -2.222 -14.589 6.415 1.00 96.62 100 LYS A O 1
ATOM 850 N N . GLU A 1 101 ? -1.963 -12.567 5.472 1.00 96.56 101 GLU A N 1
ATOM 851 C CA . GLU A 1 101 ? -1.876 -13.036 4.092 1.00 96.56 101 GLU A CA 1
ATOM 852 C C . GLU A 1 101 ? -0.689 -12.387 3.371 1.00 96.56 101 GLU A C 1
ATOM 854 O O . GLU A 1 101 ? -0.614 -11.163 3.247 1.00 96.56 101 GLU A O 1
ATOM 859 N N . LEU A 1 102 ? 0.209 -13.220 2.842 1.00 94.56 102 LEU A N 1
ATOM 860 C CA . LEU A 1 102 ? 1.292 -12.817 1.947 1.00 94.56 102 LEU A CA 1
ATOM 861 C C . LEU A 1 102 ? 1.104 -13.513 0.601 1.00 94.56 102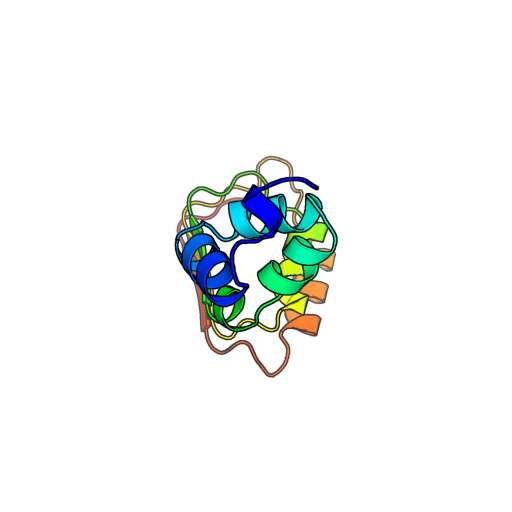 LEU A C 1
ATOM 863 O O . LEU A 1 102 ? 0.969 -14.735 0.546 1.00 94.56 102 LEU A O 1
ATOM 867 N N . ASN A 1 103 ? 1.112 -12.747 -0.487 1.00 93.81 103 ASN A N 1
ATOM 868 C CA . ASN A 1 103 ? 0.974 -13.290 -1.830 1.00 93.81 103 ASN A CA 1
ATOM 869 C C . ASN A 1 103 ? 1.993 -12.662 -2.7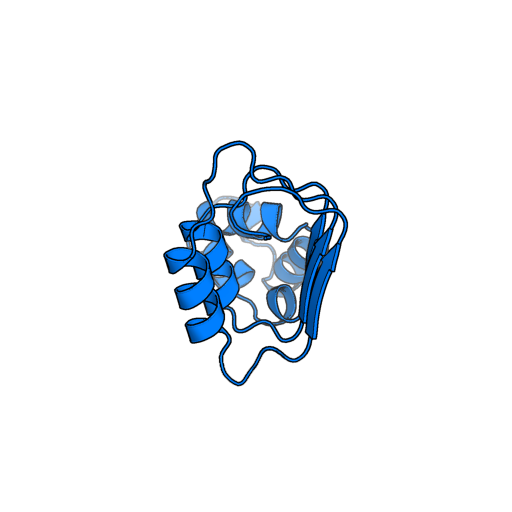81 1.00 93.81 103 ASN A C 1
ATOM 871 O O . ASN A 1 103 ? 2.058 -11.444 -2.908 1.00 93.81 103 ASN A O 1
ATOM 875 N N . ILE A 1 104 ? 2.782 -13.493 -3.453 1.00 90.25 104 ILE A N 1
ATOM 876 C CA . ILE A 1 104 ? 3.787 -13.062 -4.423 1.00 90.25 104 ILE A CA 1
ATOM 877 C C . ILE A 1 104 ? 3.515 -13.841 -5.708 1.00 90.25 104 ILE A C 1
ATOM 879 O O . ILE A 1 104 ? 3.658 -15.063 -5.739 1.00 90.25 104 ILE A O 1
ATOM 883 N N . LYS A 1 105 ? 3.077 -13.142 -6.758 1.00 91.12 105 LYS A N 1
ATOM 884 C CA . LYS A 1 105 ? 2.654 -13.733 -8.034 1.00 91.12 105 LYS A CA 1
ATOM 885 C C . LYS A 1 105 ? 3.442 -13.138 -9.181 1.00 91.12 105 LYS A C 1
ATOM 887 O O . LYS A 1 105 ? 3.531 -11.921 -9.303 1.00 91.12 105 LYS A O 1
ATOM 892 N N . ASN A 1 106 ? 3.963 -13.999 -10.053 1.00 88.38 106 ASN A N 1
ATOM 893 C CA . ASN A 1 106 ? 4.640 -13.594 -11.288 1.00 88.38 106 ASN A CA 1
ATOM 894 C C . ASN A 1 106 ? 5.733 -12.524 -11.072 1.00 88.38 106 ASN A C 1
ATOM 896 O O . ASN A 1 106 ? 6.030 -11.740 -11.971 1.00 88.38 106 ASN A O 1
ATOM 900 N N . CYS A 1 107 ? 6.324 -12.479 -9.874 1.00 84.88 107 CYS A N 1
ATOM 901 C CA . CYS A 1 107 ? 7.402 -11.563 -9.533 1.00 84.88 107 CYS A CA 1
ATOM 902 C C . CYS A 1 107 ? 8.755 -12.165 -9.905 1.00 84.88 107 CYS A C 1
ATOM 904 O O . CYS A 1 107 ? 8.945 -13.380 -9.864 1.00 84.88 107 CYS A O 1
ATOM 906 N N . SER A 1 108 ? 9.720 -11.312 -10.243 1.00 79.50 108 SER A N 1
ATOM 907 C CA . SER A 1 108 ? 11.087 -11.752 -10.534 1.00 79.50 108 SER A CA 1
ATOM 908 C C . SER A 1 108 ? 12.121 -10.765 -10.006 1.00 79.50 108 SER A C 1
ATOM 910 O O . SER A 1 108 ? 11.957 -9.553 -10.150 1.00 79.50 108 SER A O 1
ATOM 912 N N . GLY A 1 109 ? 13.211 -11.280 -9.450 1.00 75.12 109 GLY A N 1
ATOM 913 C CA . GLY A 1 109 ? 14.287 -10.494 -8.843 1.00 75.12 109 GLY A CA 1
ATOM 914 C C . GLY A 1 109 ? 14.940 -11.291 -7.720 1.00 75.12 109 GL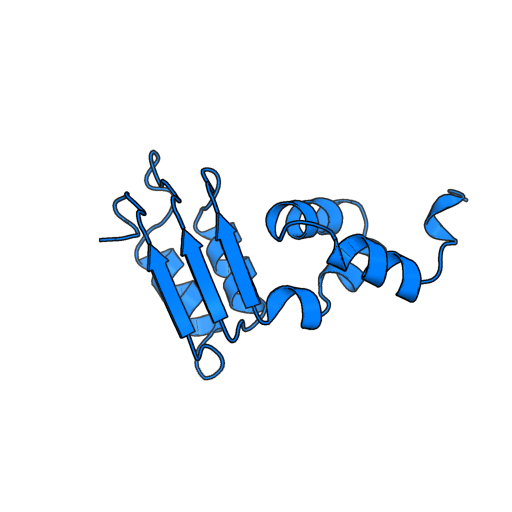Y A C 1
ATOM 915 O O . GLY A 1 109 ? 14.394 -12.312 -7.304 1.00 75.12 109 GLY A O 1
ATOM 916 N N . SER A 1 110 ? 16.110 -10.862 -7.247 1.00 70.19 110 SER A N 1
ATOM 917 C CA . SER A 1 110 ? 16.791 -11.522 -6.123 1.00 70.19 110 SER A CA 1
ATOM 918 C C . SER A 1 110 ? 15.967 -11.450 -4.837 1.00 70.19 110 SER A C 1
ATOM 920 O O . SER A 1 110 ? 15.897 -12.441 -4.127 1.00 70.19 110 SER A O 1
ATOM 922 N N . GLY A 1 111 ? 15.273 -10.334 -4.592 1.00 63.91 111 GLY A N 1
ATOM 923 C CA . GLY A 1 111 ? 14.420 -10.143 -3.413 1.00 63.91 111 GLY A CA 1
ATOM 924 C C . GLY A 1 111 ? 13.076 -10.886 -3.429 1.00 63.91 111 GLY A C 1
ATOM 925 O O . GLY A 1 111 ? 12.248 -10.644 -2.559 1.00 63.91 111 GLY A O 1
ATOM 926 N N . TYR A 1 112 ? 12.817 -11.751 -4.415 1.00 62.94 112 TYR A N 1
ATOM 927 C CA . TYR A 1 112 ? 11.590 -12.562 -4.491 1.00 62.94 112 TYR A CA 1
ATOM 928 C C . TYR A 1 112 ? 11.871 -14.065 -4.652 1.00 62.94 112 TYR A C 1
ATOM 930 O O . TYR A 1 112 ? 10.946 -14.816 -4.962 1.00 62.94 112 TYR A O 1
ATOM 938 N N . ARG A 1 113 ? 13.139 -14.481 -4.536 1.00 58.53 113 ARG A N 1
ATOM 939 C CA . ARG A 1 113 ? 13.568 -15.883 -4.630 1.00 58.53 113 ARG A CA 1
ATOM 940 C C . ARG A 1 113 ? 13.636 -16.546 -3.265 1.00 58.53 113 ARG A C 1
ATOM 942 O O . ARG A 1 113 ? 13.944 -15.835 -2.289 1.00 58.53 113 ARG A O 1
#

Nearest PDB structures (foldseek):
  5jh5-assembly1_A  TM=7.009E-01  e=9.554E-05  Homo sapiens
  7b5r-assembly1_T  TM=5.896E-01  e=1.356E-03  Homo sapiens
  8or0-assembly1_E  TM=6.009E-01  e=6.579E-03  Homo sapiens
  6o60-assembly1_C  TM=4.227E-01  e=2.894E-03  Homo sapiens
  4a8p-assembly1_B  TM=4.185E-01  e=2.341E+00  Enterococcus faecalis

Foldseek 3Di:
DPVVVPDDLVVVLVVLLPDALVVLVVQLPVDVSSVVSSLDLVSLQAHEDECAAPDALVVLLVSLLSQHQHHEYELYEPPPQRADPVSVVSSCVSNPPRHNYYYYYNYDDPNVD

Radius of gyration: 15.07 Å; Cα contacts (8 Å, |Δi|>4): 171; chains: 1; bounding box: 32×46×27 Å

pLDDT: mean 89.81, std 8.48, range [57.47, 97.38]

InterPro domains:
  IPR001810 F-box domain [PF12937] (4-47)
  IPR001810 F-box domain [PS50181] (1-47)
  IPR001810 F-box domain [SM00256] (7-47)
  IPR032675 Leucine-rich repeat domain superfamily [G3DSA:3.80.10.10] (2-111)
  IPR036047 F-box-like domain superfamily [SSF81383] (3-63)

Sequence (113 aa):
LILWLLLPDELWLYIFSLLTHKDISRISQVCHHFYQLAGDKSFWKKIQLKDCHCLNNDWLISLGKHHPECFTLDHCHDKDQRISDVGLKQFFQYCEGYLKELNIKNCSGSGYR

Solvent-accessible surface area (backbone atoms only — not comparable to full-atom values): 6275 Å² total; per-residue (Å²): 132,69,74,75,77,70,59,56,68,69,59,52,52,55,56,53,72,76,48,53,70,70,52,43,66,50,49,30,71,72,41,73,68,40,32,58,59,59,61,43,57,81,72,36,36,60,40,72,44,62,70,37,71,78,70,28,30,71,57,45,32,54,56,15,68,52,40,21,32,29,44,34,40,32,50,26,42,36,89,80,55,45,36,42,72,66,30,53,51,50,18,51,63,48,18,60,97,42,56,78,42,81,45,81,38,82,53,48,38,73,64,71,109